Protein AF-A0A8J6LMK8-F1 (afdb_monomer)

Mean predicted aligned error: 4.99 Å

Radius of gyration: 19.58 Å; Cα contacts (8 Å, |Δi|>4): 149; chains: 1; bounding box: 44×38×56 Å

Solvent-accessible surface area (backbone atoms only — not comparable to full-atom values): 9338 Å² total; per-residue (Å²): 104,72,46,81,56,101,90,49,78,40,72,39,70,96,72,55,89,52,55,69,57,56,25,48,68,53,50,60,69,49,73,83,49,84,90,42,76,68,54,48,52,53,50,55,56,30,54,68,52,63,83,66,62,63,63,73,93,52,92,49,80,80,40,54,69,50,30,53,51,52,51,50,51,54,46,52,54,33,52,50,48,22,50,53,24,49,77,68,74,35,33,73,64,14,45,61,35,37,53,52,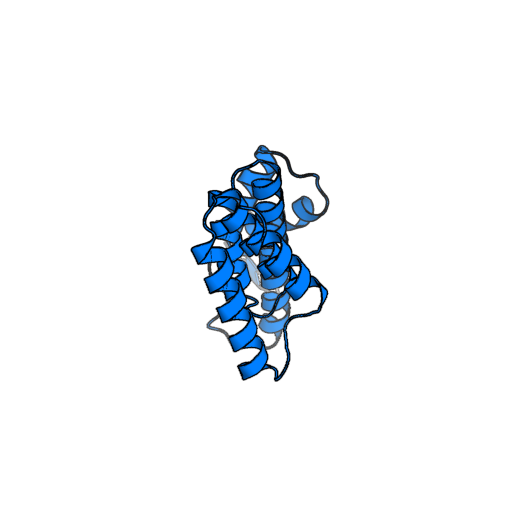45,38,69,76,42,67,78,42,63,69,53,47,51,53,43,38,50,33,28,49,79,69,68,36,57,68,56,33,54,52,51,53,52,50,42,42,50,47,40,31,73,78,67,72,43,70,73,50,74,66,56,53,52,52,53,53,53,65,72,65,72,123

Structure (mmCIF, N/CA/C/O backbone):
data_AF-A0A8J6LMK8-F1
#
_entry.id   AF-A0A8J6LMK8-F1
#
loop_
_atom_site.group_PDB
_atom_site.id
_atom_site.type_symbol
_atom_site.label_atom_id
_atom_site.label_alt_id
_atom_site.label_comp_id
_atom_site.label_asym_id
_atom_site.label_entity_id
_atom_site.label_seq_id
_atom_site.pdbx_PDB_ins_code
_atom_site.Cartn_x
_atom_site.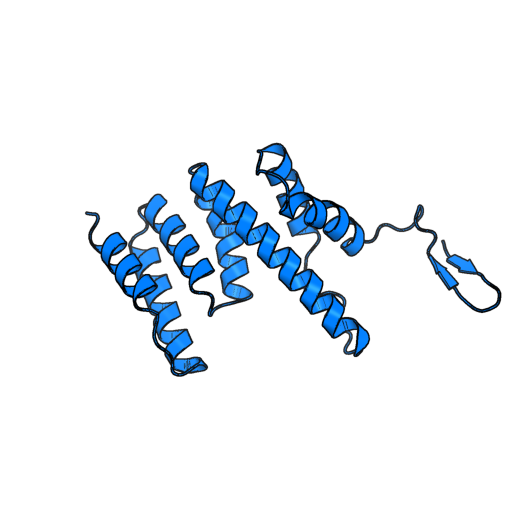Cartn_y
_atom_site.Cartn_z
_atom_site.occupancy
_atom_site.B_iso_or_equiv
_atom_site.auth_seq_id
_atom_site.auth_comp_id
_atom_site.auth_asym_id
_atom_site.auth_atom_id
_atom_site.pdbx_PDB_model_num
ATOM 1 N N . MET A 1 1 ? 14.717 -4.028 -34.054 1.00 70.50 1 MET A N 1
ATOM 2 C CA . MET A 1 1 ? 13.948 -4.339 -32.829 1.00 70.50 1 MET A CA 1
ATOM 3 C C . MET A 1 1 ? 14.534 -5.551 -32.115 1.00 70.50 1 MET A C 1
ATOM 5 O O . MET A 1 1 ? 14.753 -5.457 -30.920 1.00 70.50 1 MET A O 1
ATOM 9 N N . ILE A 1 2 ? 14.864 -6.634 -32.830 1.00 80.69 2 ILE A N 1
ATOM 10 C CA . ILE A 1 2 ? 15.556 -7.808 -32.274 1.00 80.69 2 ILE A CA 1
ATOM 11 C C . ILE A 1 2 ? 17.025 -7.815 -32.727 1.00 80.69 2 ILE A C 1
ATOM 13 O O . ILE A 1 2 ? 17.303 -7.583 -33.902 1.00 80.69 2 ILE A O 1
ATOM 17 N N . ILE A 1 3 ? 17.949 -8.082 -31.805 1.00 83.38 3 ILE A N 1
ATOM 18 C CA . ILE A 1 3 ? 19.366 -8.361 -32.055 1.00 83.38 3 ILE A CA 1
ATOM 19 C C . ILE A 1 3 ? 19.531 -9.883 -32.083 1.00 83.38 3 ILE A C 1
ATOM 21 O O . ILE A 1 3 ? 19.144 -10.578 -31.139 1.00 83.38 3 ILE A O 1
ATOM 25 N N . ARG A 1 4 ? 20.091 -10.409 -33.176 1.00 86.12 4 ARG A N 1
ATOM 26 C CA . ARG A 1 4 ? 20.340 -11.843 -33.350 1.00 86.12 4 ARG A CA 1
ATOM 27 C C . ARG A 1 4 ? 21.803 -12.150 -33.051 1.00 86.12 4 ARG A C 1
ATOM 29 O O . ARG A 1 4 ? 22.686 -11.768 -33.810 1.00 86.12 4 ARG A O 1
ATOM 36 N N . GLY A 1 5 ? 22.045 -12.863 -31.958 1.00 81.31 5 GLY A N 1
ATOM 37 C CA . GLY A 1 5 ? 23.324 -13.511 -31.686 1.00 81.31 5 GLY A CA 1
ATOM 38 C C . GLY A 1 5 ? 23.381 -14.913 -32.296 1.00 81.31 5 GLY A C 1
ATOM 39 O O . GLY A 1 5 ? 22.378 -15.450 -32.767 1.00 81.31 5 GLY A O 1
ATOM 40 N N . SER A 1 6 ? 24.549 -15.552 -32.232 1.00 80.25 6 SER A N 1
ATOM 41 C CA . SER A 1 6 ? 24.759 -16.910 -32.760 1.00 80.25 6 SER A CA 1
ATOM 42 C C . SER A 1 6 ? 23.892 -17.987 -32.085 1.00 80.25 6 SER A C 1
ATOM 44 O O . SER A 1 6 ? 23.604 -19.006 -32.705 1.00 80.25 6 SER A O 1
ATOM 46 N N . LYS A 1 7 ? 23.447 -17.769 -30.836 1.00 87.06 7 LYS A N 1
ATOM 47 C CA . LYS A 1 7 ? 22.589 -18.701 -30.068 1.00 87.06 7 LYS A CA 1
ATOM 48 C C . LYS A 1 7 ? 21.460 -18.033 -29.268 1.00 87.06 7 LYS A C 1
ATOM 50 O O . LYS A 1 7 ? 20.803 -18.703 -28.477 1.00 87.06 7 LYS A O 1
ATOM 55 N N . ARG A 1 8 ? 21.268 -16.714 -29.385 1.00 87.19 8 ARG A N 1
ATOM 56 C CA . ARG A 1 8 ? 20.316 -15.952 -28.554 1.00 87.19 8 ARG A CA 1
ATOM 57 C C . ARG A 1 8 ? 19.669 -14.827 -29.348 1.00 87.19 8 ARG A C 1
ATOM 59 O O . ARG A 1 8 ? 20.280 -14.287 -30.268 1.00 87.19 8 ARG A O 1
ATOM 66 N N . TYR A 1 9 ? 18.467 -14.455 -28.932 1.00 87.25 9 TYR A N 1
ATOM 67 C CA . TYR A 1 9 ? 17.772 -13.262 -29.393 1.00 87.25 9 TYR A CA 1
ATOM 68 C C . TYR A 1 9 ? 17.650 -12.288 -28.229 1.00 87.25 9 TYR A C 1
ATOM 70 O O . TYR A 1 9 ? 17.445 -12.702 -27.089 1.00 87.25 9 TYR A O 1
ATOM 78 N N . GLN A 1 10 ? 17.798 -11.004 -28.518 1.00 85.25 10 GLN A N 1
ATOM 79 C CA . GLN A 1 10 ? 17.621 -9.934 -27.544 1.00 85.25 10 GLN A CA 1
ATOM 80 C C . GLN A 1 10 ? 16.740 -8.853 -28.148 1.00 85.25 10 GLN A C 1
ATOM 82 O O . GLN A 1 10 ? 16.797 -8.601 -29.350 1.00 85.25 10 GLN A O 1
ATOM 87 N N . LEU A 1 11 ? 15.937 -8.198 -27.320 1.00 84.38 11 LEU A N 1
ATOM 88 C CA . LEU A 1 11 ? 15.286 -6.956 -27.712 1.00 84.38 11 LEU A CA 1
ATOM 89 C C . LEU A 1 11 ? 16.295 -5.815 -27.594 1.00 84.38 11 LEU A C 1
ATOM 91 O O . LEU A 1 11 ? 17.113 -5.798 -26.678 1.00 84.38 11 LEU A O 1
ATOM 95 N N . HIS A 1 12 ? 16.255 -4.878 -28.537 1.00 82.94 12 HIS A N 1
ATOM 96 C CA . HIS A 1 12 ? 17.098 -3.690 -28.485 1.00 82.94 12 HIS A CA 1
ATOM 97 C C . HIS A 1 12 ? 16.568 -2.757 -27.380 1.00 82.94 12 HIS A C 1
ATOM 99 O O . HIS A 1 12 ? 15.455 -2.252 -27.548 1.00 82.94 12 HIS A O 1
ATOM 105 N N . PRO A 1 13 ? 17.323 -2.498 -26.294 1.00 73.19 13 PRO A N 1
ATOM 106 C CA . PRO A 1 13 ? 16.802 -1.800 -25.111 1.00 73.19 13 PRO A CA 1
ATOM 107 C C . PRO A 1 13 ? 16.272 -0.399 -25.433 1.00 73.19 13 PRO A C 1
ATOM 109 O O . PRO A 1 13 ? 15.193 -0.026 -25.005 1.00 73.19 13 PRO A O 1
ATOM 112 N N . GLU A 1 14 ? 16.970 0.337 -26.299 1.00 80.19 14 GLU A N 1
ATOM 113 C CA . GLU A 1 14 ? 16.577 1.697 -26.710 1.00 80.19 14 GLU A CA 1
ATOM 114 C C . GLU A 1 14 ? 15.371 1.753 -27.665 1.00 80.19 14 GLU A C 1
ATOM 116 O O . GLU A 1 14 ? 14.937 2.831 -28.059 1.00 80.19 14 GLU A O 1
ATOM 121 N N . ARG A 1 15 ? 14.855 0.601 -28.112 1.00 82.75 15 ARG A N 1
ATOM 122 C CA . ARG A 1 15 ? 13.757 0.538 -29.093 1.00 82.75 15 ARG A CA 1
ATOM 123 C C . ARG A 1 15 ? 12.510 -0.152 -28.557 1.00 82.75 15 ARG A C 1
ATOM 125 O O . ARG A 1 15 ? 11.583 -0.378 -29.332 1.00 82.75 15 ARG A O 1
ATOM 132 N N . VAL A 1 16 ? 12.496 -0.524 -27.279 1.00 84.88 16 VAL A N 1
ATOM 133 C CA . VAL A 1 16 ? 11.352 -1.165 -26.632 1.00 84.88 16 VAL A CA 1
ATOM 134 C C . VAL A 1 16 ? 11.145 -0.523 -25.272 1.00 84.88 16 VAL A C 1
ATOM 136 O O . VAL A 1 16 ? 12.052 -0.493 -24.449 1.00 84.88 16 VAL A O 1
ATOM 139 N N . VAL A 1 17 ? 9.934 -0.030 -25.043 1.00 84.62 17 VAL A N 1
ATOM 140 C CA . VAL A 1 17 ? 9.507 0.446 -23.730 1.00 84.62 17 VAL A CA 1
ATOM 141 C C . VAL A 1 17 ? 8.831 -0.716 -23.018 1.00 84.62 17 VAL A C 1
ATOM 143 O O . VAL A 1 17 ? 7.947 -1.357 -23.585 1.00 84.62 17 VAL A O 1
ATOM 146 N N . ILE A 1 18 ? 9.282 -1.006 -21.800 1.00 89.44 18 ILE A N 1
ATOM 147 C CA . ILE A 1 18 ? 8.748 -2.076 -20.958 1.00 89.44 18 ILE A CA 1
ATOM 148 C C . ILE A 1 18 ? 8.291 -1.423 -19.658 1.00 89.44 18 ILE A C 1
ATOM 150 O O . ILE A 1 18 ? 9.107 -0.892 -18.905 1.00 89.44 18 ILE A O 1
ATOM 154 N N . ASP A 1 19 ? 6.986 -1.471 -19.415 1.00 90.88 19 ASP A N 1
ATOM 155 C CA . ASP A 1 19 ? 6.318 -0.910 -18.238 1.00 90.88 19 ASP A CA 1
ATOM 156 C C . ASP A 1 19 ? 6.930 -1.399 -16.923 1.00 90.88 19 ASP A C 1
ATOM 158 O O . ASP A 1 19 ? 7.185 -0.598 -16.029 1.00 90.88 19 ASP A O 1
ATOM 162 N N . ARG A 1 20 ? 7.262 -2.690 -16.836 1.00 91.75 20 ARG A N 1
ATOM 163 C CA . ARG A 1 20 ? 7.961 -3.284 -15.700 1.00 91.75 20 ARG A CA 1
ATOM 164 C C . ARG A 1 20 ? 9.277 -2.563 -15.401 1.00 91.75 20 ARG A C 1
ATOM 166 O O . ARG A 1 20 ? 9.534 -2.253 -14.245 1.00 91.75 20 ARG A O 1
ATOM 173 N N . TYR A 1 21 ? 10.106 -2.310 -16.414 1.00 91.31 21 TYR A N 1
ATOM 174 C CA . TYR A 1 21 ? 11.404 -1.661 -16.203 1.00 91.31 21 TYR A CA 1
ATOM 175 C C . TYR A 1 21 ? 11.221 -0.208 -15.779 1.00 91.31 21 TYR A C 1
ATOM 177 O O . TYR A 1 21 ? 11.845 0.225 -14.822 1.00 91.31 21 TYR A O 1
ATOM 185 N N . GLN A 1 22 ? 10.280 0.508 -16.397 1.00 92.94 22 GLN A N 1
ATOM 186 C CA . GLN A 1 22 ? 9.940 1.870 -15.978 1.00 92.94 22 GLN A CA 1
ATOM 187 C C . GLN A 1 22 ? 9.422 1.920 -14.534 1.00 92.94 22 GLN A C 1
ATOM 189 O O . GLN A 1 22 ? 9.789 2.812 -13.772 1.00 92.94 22 GLN A O 1
ATOM 194 N N . PHE A 1 23 ? 8.585 0.957 -14.148 1.00 95.69 23 PHE A N 1
ATOM 195 C CA . PHE A 1 23 ? 8.096 0.815 -12.784 1.00 95.69 23 PHE A CA 1
ATOM 196 C C . PHE A 1 23 ? 9.246 0.583 -11.802 1.00 95.69 23 PHE A C 1
ATOM 198 O O . PHE A 1 23 ? 9.369 1.315 -10.822 1.00 95.69 23 PHE A O 1
ATOM 205 N N . GLU A 1 24 ? 10.103 -0.404 -12.079 1.00 94.25 24 GLU A N 1
ATOM 206 C CA . GLU A 1 24 ? 11.249 -0.753 -11.238 1.00 94.25 24 GLU A CA 1
ATOM 207 C C . GLU A 1 24 ? 12.239 0.423 -11.118 1.00 94.25 24 GLU A C 1
ATOM 209 O O . GLU A 1 24 ? 12.681 0.707 -10.003 1.00 94.25 24 GLU A O 1
ATOM 214 N N . ASP A 1 25 ? 12.528 1.137 -12.211 1.00 93.69 25 ASP A N 1
ATOM 215 C CA . ASP A 1 25 ? 13.463 2.272 -12.256 1.00 93.69 25 ASP A CA 1
ATOM 216 C C . ASP A 1 25 ? 12.997 3.464 -11.409 1.00 93.69 25 ASP A C 1
ATOM 218 O O . ASP A 1 25 ? 13.819 4.177 -10.830 1.00 93.69 25 ASP A O 1
ATOM 222 N N . ILE A 1 26 ? 11.683 3.684 -11.308 1.00 94.06 26 ILE A N 1
ATOM 223 C CA . ILE A 1 26 ? 11.117 4.738 -10.457 1.00 94.06 26 ILE A CA 1
ATOM 224 C C . ILE A 1 26 ? 10.998 4.250 -9.007 1.00 94.06 26 ILE A C 1
ATOM 226 O O . ILE A 1 26 ? 11.365 4.970 -8.076 1.00 94.06 26 ILE A O 1
ATOM 230 N N . ALA A 1 27 ? 10.485 3.035 -8.802 1.00 94.25 27 ALA A N 1
ATOM 231 C CA . ALA A 1 27 ? 10.100 2.534 -7.487 1.00 94.25 27 ALA A CA 1
ATOM 232 C C . ALA A 1 27 ? 11.299 2.161 -6.600 1.00 94.25 27 ALA A C 1
ATOM 234 O O . ALA A 1 27 ? 11.315 2.546 -5.432 1.00 94.25 27 ALA A O 1
ATOM 235 N N . HIS A 1 28 ? 12.320 1.472 -7.127 1.00 93.44 28 HIS A N 1
ATOM 236 C CA . HIS A 1 28 ? 13.483 1.049 -6.331 1.00 93.44 28 HIS A CA 1
ATOM 237 C C . HIS A 1 28 ? 14.207 2.214 -5.639 1.00 93.44 28 HIS A C 1
ATOM 239 O O . HIS A 1 28 ? 14.313 2.198 -4.411 1.00 93.44 28 HIS A O 1
ATOM 245 N N . PRO A 1 29 ? 14.676 3.257 -6.356 1.00 93.25 29 PRO A N 1
ATOM 246 C CA . PRO A 1 29 ? 15.404 4.346 -5.710 1.00 93.25 29 PRO A CA 1
ATOM 247 C C . PRO A 1 29 ? 14.506 5.190 -4.801 1.00 93.25 29 PRO A C 1
ATOM 249 O O . PRO A 1 29 ? 15.011 5.949 -3.977 1.00 93.25 29 PRO A O 1
ATOM 252 N N . ALA A 1 30 ? 13.183 5.113 -4.957 1.00 92.06 30 ALA A N 1
ATOM 253 C CA . ALA A 1 30 ? 12.247 5.849 -4.123 1.00 92.06 30 ALA A CA 1
ATOM 254 C C . ALA A 1 30 ? 12.117 5.260 -2.713 1.00 92.06 30 ALA A C 1
ATOM 256 O O . ALA A 1 30 ? 11.765 6.003 -1.795 1.00 92.06 30 ALA A O 1
ATOM 257 N N . LEU A 1 31 ? 12.411 3.971 -2.503 1.00 89.38 31 LEU A N 1
ATOM 258 C CA . LEU A 1 31 ? 12.278 3.326 -1.190 1.00 89.38 31 LEU A CA 1
ATOM 259 C C . LEU A 1 31 ? 13.207 3.940 -0.135 1.00 89.38 31 LEU A C 1
ATOM 261 O O . LEU A 1 31 ? 12.786 4.133 1.004 1.00 89.38 31 LEU A O 1
ATOM 265 N N . GLU A 1 32 ? 14.405 4.362 -0.532 1.00 91.94 32 GLU A N 1
ATOM 266 C CA . GLU A 1 32 ? 15.422 4.927 0.369 1.00 91.94 32 GLU A CA 1
ATOM 267 C C . GLU A 1 32 ? 15.348 6.456 0.505 1.00 91.94 32 GLU A C 1
ATOM 269 O O . GLU A 1 32 ? 15.960 7.038 1.396 1.00 91.94 32 GLU A O 1
ATOM 274 N N . LYS A 1 33 ? 14.589 7.132 -0.365 1.00 93.44 33 LYS A N 1
ATOM 275 C CA . LYS A 1 33 ? 14.479 8.599 -0.373 1.00 93.44 33 LYS A CA 1
ATOM 276 C C . LYS A 1 33 ? 13.423 9.106 0.601 1.00 93.44 33 LYS A C 1
ATOM 278 O O . LYS A 1 33 ? 12.387 8.473 0.800 1.00 93.44 33 LYS A O 1
ATOM 283 N N . GLU A 1 34 ? 13.636 10.294 1.150 1.00 93.81 34 GLU A N 1
ATOM 284 C CA . GLU A 1 34 ? 12.582 11.008 1.868 1.00 93.81 34 GLU A CA 1
ATOM 285 C C . GLU A 1 34 ? 11.454 11.420 0.917 1.00 93.81 34 GLU A C 1
ATOM 287 O O . GLU A 1 34 ? 11.677 11.749 -0.254 1.00 93.81 34 GLU A O 1
ATOM 292 N N . MET A 1 35 ? 10.221 11.396 1.422 1.00 95.94 35 MET A N 1
ATOM 293 C CA . MET A 1 35 ? 9.060 11.756 0.619 1.00 95.94 35 MET A CA 1
ATOM 294 C C . MET A 1 35 ? 8.980 13.266 0.407 1.00 95.94 35 MET A C 1
ATOM 296 O O . MET A 1 35 ? 8.890 14.045 1.351 1.00 95.94 35 MET A O 1
ATOM 300 N N . THR A 1 36 ? 8.943 13.662 -0.862 1.00 96.81 36 THR A N 1
ATOM 301 C CA . THR A 1 36 ? 8.702 15.037 -1.314 1.00 96.81 36 THR A CA 1
ATOM 302 C C . THR A 1 36 ? 7.477 15.063 -2.233 1.00 96.81 36 THR A C 1
ATOM 304 O O . THR A 1 36 ? 7.125 14.017 -2.786 1.00 96.81 36 THR A O 1
ATOM 307 N N . PRO A 1 37 ? 6.838 16.226 -2.464 1.00 96.94 37 PRO A N 1
ATOM 308 C CA . PRO A 1 37 ? 5.727 16.325 -3.414 1.00 96.94 37 PRO A CA 1
ATOM 309 C C . PRO A 1 37 ? 6.080 15.804 -4.816 1.00 96.94 37 PRO A C 1
ATOM 311 O O . PRO A 1 37 ? 5.293 15.078 -5.416 1.00 96.94 37 PRO A O 1
ATOM 314 N N . ALA A 1 38 ? 7.290 16.105 -5.302 1.00 97.00 38 ALA A N 1
ATOM 315 C CA . ALA A 1 38 ? 7.769 15.635 -6.601 1.00 97.00 38 ALA A CA 1
ATOM 316 C C . ALA A 1 38 ? 7.966 14.110 -6.630 1.00 97.00 38 ALA A C 1
ATOM 318 O O . ALA A 1 38 ? 7.587 13.455 -7.598 1.00 97.00 38 ALA A O 1
ATOM 319 N N . LEU A 1 39 ? 8.516 13.525 -5.559 1.00 96.88 39 LEU A N 1
ATOM 320 C CA . LEU A 1 39 ? 8.653 12.070 -5.462 1.00 96.88 39 LEU A CA 1
ATOM 321 C C . LEU A 1 39 ? 7.286 11.379 -5.364 1.00 96.88 39 LEU A C 1
ATOM 323 O O . LEU A 1 39 ? 7.101 10.320 -5.953 1.00 96.88 39 LEU A O 1
ATOM 327 N N . ALA A 1 40 ? 6.322 11.981 -4.663 1.00 97.38 40 ALA A N 1
ATOM 328 C CA . ALA A 1 40 ? 4.960 11.462 -4.596 1.00 97.38 40 ALA A CA 1
ATOM 329 C C . ALA A 1 40 ? 4.308 11.415 -5.985 1.00 97.38 40 ALA A C 1
ATOM 331 O O . ALA A 1 40 ? 3.735 10.395 -6.347 1.00 97.38 40 ALA A O 1
ATOM 332 N N . GLU A 1 41 ? 4.449 12.467 -6.793 1.00 97.00 41 GLU A N 1
ATOM 333 C CA . GLU A 1 41 ? 3.941 12.486 -8.172 1.00 97.00 41 GLU A CA 1
ATOM 334 C C . GLU A 1 41 ? 4.614 11.426 -9.063 1.00 97.00 41 GLU A C 1
ATOM 336 O O . GLU A 1 41 ? 3.938 10.726 -9.817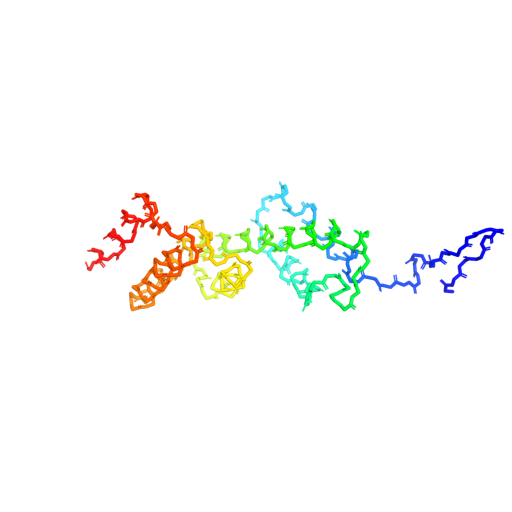 1.00 97.00 41 GLU A O 1
ATOM 341 N N . GLN A 1 42 ? 5.931 11.241 -8.932 1.00 96.50 42 GLN A N 1
ATOM 342 C CA . GLN A 1 42 ? 6.652 10.179 -9.646 1.00 96.50 42 GLN A CA 1
ATOM 343 C C . GLN A 1 42 ? 6.168 8.782 -9.244 1.00 96.50 42 GLN A C 1
ATOM 345 O O . GLN A 1 42 ? 5.964 7.923 -10.103 1.00 96.50 42 GLN A O 1
ATOM 350 N N . LEU A 1 43 ? 5.960 8.550 -7.948 1.00 97.19 43 LEU A N 1
ATOM 351 C CA . LEU A 1 43 ? 5.460 7.275 -7.440 1.00 97.19 43 LEU A CA 1
ATOM 352 C C . LEU A 1 43 ? 4.008 7.010 -7.851 1.00 97.19 43 LEU A C 1
ATOM 354 O O . LEU A 1 43 ? 3.677 5.868 -8.159 1.00 97.19 43 LEU A O 1
ATOM 358 N N . GLU A 1 44 ? 3.158 8.035 -7.914 1.00 97.25 44 GLU A N 1
ATOM 359 C CA . GLU A 1 44 ? 1.801 7.923 -8.464 1.00 97.25 44 GLU A CA 1
ATOM 360 C C . GLU A 1 44 ? 1.838 7.474 -9.931 1.00 97.25 44 GLU A C 1
ATOM 362 O O . GLU A 1 44 ? 1.127 6.547 -10.322 1.00 97.25 44 GLU A O 1
ATOM 367 N N . ALA A 1 45 ? 2.731 8.057 -10.739 1.00 95.81 45 ALA A N 1
ATOM 368 C CA . ALA A 1 45 ? 2.928 7.627 -12.121 1.00 95.81 45 ALA A CA 1
ATOM 369 C C . ALA A 1 45 ? 3.430 6.174 -12.211 1.00 95.81 45 ALA A C 1
ATOM 371 O O . ALA A 1 45 ? 2.929 5.406 -13.034 1.00 95.81 45 ALA A O 1
ATOM 372 N N . ALA A 1 46 ? 4.363 5.768 -11.342 1.00 95.88 46 ALA A N 1
ATOM 373 C CA . ALA A 1 46 ? 4.846 4.388 -11.285 1.00 95.88 46 ALA A CA 1
ATOM 374 C C . ALA A 1 46 ? 3.721 3.406 -10.929 1.00 95.88 46 ALA A C 1
ATOM 376 O O . ALA A 1 46 ? 3.545 2.386 -11.590 1.00 95.88 46 ALA A O 1
ATOM 377 N N . VAL A 1 47 ? 2.896 3.739 -9.938 1.00 95.12 47 VAL A N 1
ATOM 378 C CA . VAL A 1 47 ? 1.746 2.929 -9.519 1.00 95.12 47 VAL A CA 1
ATOM 379 C C . VAL A 1 47 ? 0.774 2.639 -10.677 1.00 95.12 47 VAL A C 1
ATOM 381 O O . VAL A 1 47 ? 0.189 1.558 -10.712 1.00 95.12 47 VAL A O 1
ATOM 384 N N . LEU A 1 48 ? 0.623 3.553 -11.644 1.00 94.38 48 LEU A N 1
ATOM 385 C CA . LEU A 1 48 ? -0.228 3.362 -12.831 1.00 94.38 48 LEU A CA 1
ATOM 386 C C . LEU A 1 48 ? 0.368 2.418 -13.893 1.00 94.38 48 LEU A C 1
ATOM 388 O O . LEU A 1 48 ? -0.361 1.935 -14.768 1.00 94.38 48 LEU A O 1
ATOM 392 N N . LEU A 1 49 ? 1.677 2.158 -13.836 1.00 94.19 49 LEU A N 1
ATOM 393 C CA . LEU A 1 49 ? 2.343 1.167 -14.686 1.00 94.19 49 LEU A CA 1
ATOM 394 C C . LEU A 1 49 ? 2.058 -0.261 -14.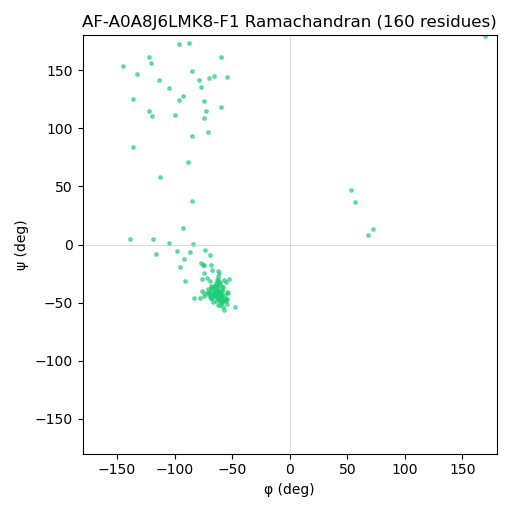198 1.00 94.19 49 LEU A C 1
ATOM 396 O O . LEU A 1 49 ? 1.977 -1.177 -15.011 1.00 94.19 49 LEU A O 1
ATOM 400 N N . TYR A 1 50 ? 1.834 -0.451 -12.894 1.00 92.19 50 TYR A N 1
ATOM 401 C CA . TYR A 1 50 ? 1.463 -1.744 -12.314 1.00 92.19 50 TYR A CA 1
ATOM 402 C C . TYR A 1 50 ? -0.055 -1.974 -12.409 1.00 92.19 50 TYR A C 1
ATOM 404 O O . TYR A 1 50 ? -0.821 -1.551 -11.539 1.00 92.19 50 TYR A O 1
ATOM 412 N N . ARG A 1 51 ? -0.505 -2.638 -13.481 1.00 88.12 51 ARG A N 1
ATOM 413 C CA . ARG A 1 51 ? -1.942 -2.822 -13.797 1.00 88.12 51 ARG A CA 1
ATOM 414 C C . ARG A 1 51 ? -2.541 -4.164 -13.374 1.00 88.12 51 ARG A C 1
ATOM 416 O O . ARG A 1 51 ? -3.745 -4.347 -13.504 1.00 88.12 51 ARG A O 1
ATOM 423 N N . GLY A 1 52 ? -1.713 -5.071 -12.884 1.00 86.12 52 GLY A N 1
ATOM 424 C CA . GLY A 1 52 ? -2.050 -6.460 -12.603 1.00 86.12 52 GLY A CA 1
ATOM 425 C C . GLY A 1 52 ? -0.768 -7.225 -12.310 1.00 86.12 52 GLY A C 1
ATOM 426 O O . GLY A 1 52 ? 0.321 -6.637 -12.329 1.00 86.12 52 GLY A O 1
ATOM 427 N N . ASP A 1 53 ? -0.881 -8.515 -12.021 1.00 87.81 53 ASP A N 1
ATOM 428 C CA . ASP A 1 53 ? 0.316 -9.306 -11.768 1.00 87.81 53 ASP A CA 1
ATOM 429 C C . ASP A 1 53 ? 1.107 -9.508 -13.068 1.00 87.81 53 ASP A C 1
ATOM 431 O O . ASP A 1 53 ? 0.568 -9.640 -14.168 1.00 87.81 53 ASP A O 1
ATOM 435 N N . TYR A 1 54 ? 2.435 -9.486 -12.951 1.00 90.69 54 TYR A N 1
ATOM 436 C CA . TYR A 1 54 ? 3.317 -9.615 -14.106 1.00 90.69 54 TYR A CA 1
ATOM 437 C C . TYR A 1 54 ? 3.081 -10.944 -14.823 1.00 90.69 54 TYR A C 1
ATOM 439 O O . TYR A 1 54 ? 3.330 -11.999 -14.244 1.00 90.69 54 TYR A O 1
ATOM 447 N N . LEU A 1 55 ? 2.654 -10.878 -16.088 1.00 90.44 55 LEU A N 1
ATOM 448 C CA . LEU A 1 55 ? 2.299 -12.054 -16.885 1.00 90.44 55 LEU A CA 1
ATOM 449 C C . LEU A 1 55 ? 1.271 -12.948 -16.165 1.00 90.44 55 LEU A C 1
ATOM 451 O O . LEU A 1 55 ? 1.470 -14.155 -16.077 1.00 90.44 55 LEU A O 1
ATOM 455 N N . GLU A 1 56 ? 0.206 -12.346 -15.625 1.00 87.56 56 GLU A N 1
ATOM 456 C CA . GLU A 1 56 ? -0.837 -13.038 -14.845 1.00 87.56 56 GLU A CA 1
ATOM 457 C C . GLU A 1 56 ? -1.455 -14.259 -15.544 1.00 87.56 56 GLU A C 1
ATOM 459 O O . GLU A 1 56 ? -1.801 -15.223 -14.872 1.00 87.56 56 GLU A O 1
ATOM 464 N N . ASP A 1 57 ? -1.501 -14.264 -16.879 1.00 89.00 57 ASP A N 1
ATOM 465 C CA . ASP A 1 57 ? -2.031 -15.376 -17.680 1.00 89.00 57 ASP A CA 1
ATOM 466 C C . ASP A 1 57 ? -1.013 -16.510 -17.944 1.00 89.00 57 ASP A C 1
ATOM 468 O O . ASP A 1 57 ? -1.319 -17.460 -18.670 1.00 89.00 57 ASP A O 1
ATOM 472 N N . LEU A 1 58 ? 0.225 -16.407 -17.439 1.00 89.00 58 LEU A N 1
ATOM 473 C CA . LEU A 1 58 ? 1.312 -17.345 -17.740 1.00 89.00 58 LEU A CA 1
ATOM 474 C C . LEU A 1 58 ? 1.853 -18.049 -16.488 1.00 89.00 58 LEU A C 1
ATOM 476 O O . LEU A 1 58 ? 2.628 -17.488 -15.714 1.00 89.00 58 LEU A O 1
ATOM 480 N N . ASP A 1 59 ? 1.588 -19.350 -16.387 1.00 86.62 59 ASP A N 1
ATOM 481 C CA . ASP A 1 59 ? 1.967 -20.194 -15.241 1.00 86.62 59 ASP A CA 1
ATOM 482 C C . ASP A 1 59 ? 3.404 -20.750 -15.303 1.00 86.62 59 ASP A C 1
ATOM 484 O O . ASP A 1 59 ? 3.692 -21.890 -14.921 1.00 86.62 59 ASP A O 1
ATOM 488 N N . TYR A 1 60 ? 4.358 -19.966 -15.805 1.00 93.12 60 TYR A N 1
ATOM 489 C CA . TYR A 1 60 ? 5.747 -20.416 -15.827 1.00 93.12 60 TYR A CA 1
ATOM 490 C C . TYR A 1 60 ? 6.392 -20.312 -14.442 1.00 93.12 60 TYR A C 1
ATOM 492 O O . TYR A 1 60 ? 6.346 -19.273 -13.789 1.00 93.12 60 TYR A O 1
ATOM 500 N N . GLN A 1 61 ? 7.124 -21.349 -14.024 1.00 91.62 61 GLN A N 1
ATOM 501 C CA . GLN A 1 61 ? 7.762 -21.376 -12.698 1.00 91.62 61 GLN A CA 1
ATOM 502 C C . GLN A 1 61 ? 8.715 -20.201 -12.431 1.00 91.62 61 GLN A C 1
ATOM 504 O O . GLN A 1 61 ? 8.859 -19.766 -11.291 1.00 91.62 61 GLN A O 1
ATOM 509 N N . TRP A 1 62 ? 9.355 -19.668 -13.474 1.00 92.62 62 TRP A N 1
ATOM 510 C CA . TRP A 1 62 ? 10.253 -18.520 -13.352 1.00 92.62 62 TRP A CA 1
ATOM 511 C C . TRP A 1 62 ? 9.512 -17.188 -13.140 1.00 92.62 62 TRP A C 1
ATOM 513 O O . TRP A 1 62 ? 10.132 -16.227 -12.687 1.00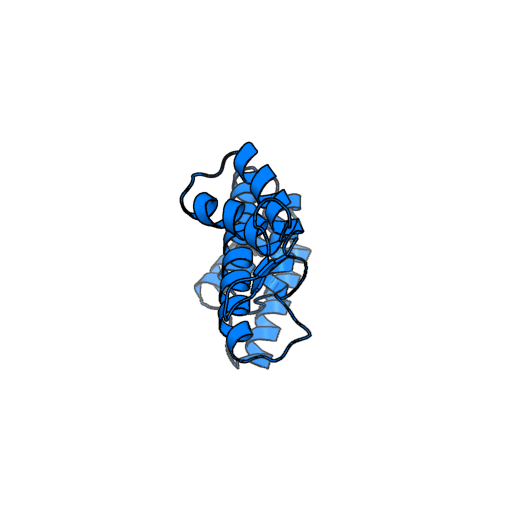 92.62 62 TRP A O 1
ATOM 523 N N . VAL A 1 63 ? 8.210 -17.122 -13.445 1.00 93.38 63 VAL A N 1
ATOM 524 C CA . VAL A 1 63 ? 7.376 -15.918 -13.301 1.00 93.38 63 VAL A CA 1
ATOM 525 C C . VAL A 1 63 ? 7.007 -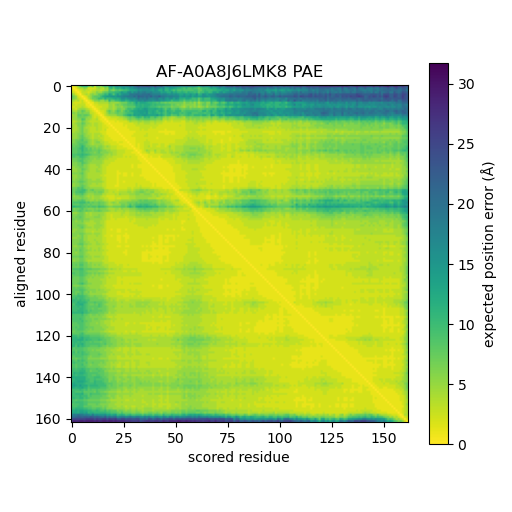15.683 -11.838 1.00 93.38 63 VAL A C 1
ATOM 527 O O . VAL A 1 63 ? 7.091 -14.547 -11.377 1.00 93.38 63 VAL A O 1
ATOM 530 N N . MET A 1 64 ? 6.700 -16.740 -11.081 1.00 91.06 64 MET A N 1
ATOM 531 C CA . MET A 1 64 ? 6.303 -16.651 -9.667 1.00 91.06 64 MET A CA 1
ATOM 532 C C . MET A 1 64 ? 7.217 -15.755 -8.800 1.00 91.06 64 MET A C 1
ATOM 534 O O . MET A 1 64 ? 6.713 -14.818 -8.179 1.00 91.06 64 MET A O 1
ATOM 538 N N . PRO A 1 65 ? 8.555 -15.949 -8.759 1.00 93.44 65 PRO A N 1
ATOM 539 C CA . PRO A 1 65 ? 9.423 -15.092 -7.947 1.00 93.44 65 PRO A CA 1
ATOM 540 C C . PRO A 1 65 ? 9.505 -13.646 -8.458 1.00 93.44 65 PRO A C 1
ATOM 542 O O . PRO A 1 65 ? 9.869 -12.751 -7.700 1.00 93.44 65 PRO A O 1
ATOM 545 N N . VAL A 1 66 ? 9.209 -13.401 -9.736 1.00 94.06 66 VAL A N 1
ATOM 546 C CA . VAL A 1 66 ? 9.169 -12.050 -10.310 1.00 94.06 66 VAL A CA 1
ATOM 547 C C . VAL A 1 66 ? 7.877 -11.343 -9.913 1.00 94.06 66 VAL A C 1
ATOM 549 O O . VAL A 1 66 ? 7.937 -10.200 -9.466 1.00 94.06 66 VAL A O 1
ATOM 552 N N . GLN A 1 67 ? 6.734 -12.022 -10.031 1.00 93.81 67 GLN A N 1
ATOM 553 C CA . GLN A 1 67 ? 5.441 -11.509 -9.576 1.00 93.81 67 GLN A CA 1
ATOM 554 C C . GLN A 1 67 ? 5.499 -11.117 -8.101 1.00 93.81 67 GLN A C 1
ATOM 556 O O . GLN A 1 67 ? 5.119 -10.005 -7.759 1.00 93.81 67 GLN A O 1
ATOM 561 N N . GLU A 1 68 ? 6.051 -11.978 -7.242 1.00 92.62 68 GLU A N 1
ATOM 562 C CA . GLU A 1 68 ? 6.132 -11.694 -5.806 1.00 92.62 68 GLU A CA 1
ATOM 563 C C . GLU A 1 68 ? 6.982 -10.454 -5.492 1.00 92.62 68 GLU A C 1
ATOM 565 O O . GLU A 1 68 ? 6.584 -9.608 -4.688 1.00 92.62 68 GLU A O 1
ATOM 570 N N . LYS A 1 69 ? 8.127 -10.300 -6.172 1.00 94.44 69 LYS A N 1
ATOM 571 C CA . LYS A 1 69 ? 8.983 -9.111 -6.038 1.00 94.44 69 LYS A CA 1
ATOM 572 C C . LYS A 1 69 ? 8.263 -7.838 -6.468 1.00 94.44 69 LYS A C 1
ATOM 574 O O . LYS A 1 69 ? 8.292 -6.849 -5.742 1.00 94.44 69 LYS A O 1
ATOM 579 N N . LEU A 1 70 ? 7.611 -7.859 -7.630 1.00 95.12 70 LEU A N 1
ATOM 580 C CA . LEU A 1 70 ? 6.910 -6.685 -8.149 1.00 95.12 70 LEU A CA 1
ATOM 581 C C . LEU A 1 70 ? 5.684 -6.338 -7.296 1.00 95.12 70 LEU A C 1
ATOM 583 O O . LEU A 1 70 ? 5.438 -5.160 -7.037 1.00 95.12 70 LEU A O 1
ATOM 587 N N . ARG A 1 71 ? 4.961 -7.347 -6.800 1.00 94.06 71 ARG A N 1
ATOM 588 C CA . ARG A 1 71 ? 3.828 -7.172 -5.888 1.00 94.06 71 ARG A CA 1
ATOM 589 C C . ARG A 1 71 ? 4.272 -6.536 -4.576 1.00 94.06 71 ARG A C 1
ATOM 591 O O . ARG A 1 71 ? 3.662 -5.556 -4.153 1.00 94.06 71 ARG A O 1
ATOM 598 N N . SER A 1 72 ? 5.353 -7.038 -3.979 1.00 93.75 72 SER A N 1
ATOM 599 C CA . SER A 1 72 ? 5.937 -6.476 -2.756 1.00 93.75 72 SER A CA 1
ATOM 600 C C . SER A 1 72 ? 6.374 -5.026 -2.964 1.00 93.75 72 SER A C 1
ATOM 602 O O . SER A 1 72 ? 5.945 -4.148 -2.220 1.00 93.75 72 SER A O 1
ATOM 604 N N . LEU A 1 73 ? 7.100 -4.738 -4.050 1.00 95.81 73 LEU A N 1
ATOM 605 C CA . LEU A 1 73 ? 7.521 -3.379 -4.393 1.00 95.81 73 LEU A CA 1
ATOM 606 C C . LEU A 1 73 ? 6.324 -2.429 -4.580 1.00 95.81 73 LEU A C 1
ATOM 608 O O . LEU A 1 73 ? 6.316 -1.322 -4.045 1.00 95.81 73 LEU A O 1
ATOM 612 N N . ASN A 1 74 ? 5.278 -2.871 -5.284 1.00 95.81 74 ASN A N 1
ATOM 613 C CA . ASN A 1 74 ? 4.038 -2.109 -5.458 1.00 95.81 74 ASN A CA 1
ATOM 614 C C . ASN A 1 74 ? 3.310 -1.863 -4.125 1.00 95.81 74 ASN A C 1
ATOM 616 O O . ASN A 1 74 ? 2.749 -0.787 -3.913 1.00 95.81 74 ASN A O 1
ATOM 620 N N . MET A 1 75 ? 3.322 -2.827 -3.203 1.00 94.56 75 MET A N 1
ATOM 621 C CA . MET A 1 75 ? 2.763 -2.632 -1.865 1.00 94.56 75 MET A CA 1
ATOM 622 C C . MET A 1 75 ? 3.581 -1.621 -1.052 1.00 94.56 75 MET A C 1
ATOM 624 O O . MET A 1 75 ? 3.000 -0.720 -0.447 1.00 94.56 75 MET A O 1
ATOM 628 N N . GLU A 1 76 ? 4.908 -1.711 -1.076 1.00 94.94 76 GLU A N 1
ATOM 629 C CA . GLU A 1 76 ? 5.794 -0.803 -0.340 1.00 94.94 76 GLU A CA 1
ATOM 630 C C . GLU A 1 76 ? 5.639 0.654 -0.797 1.00 94.94 76 GLU A C 1
ATOM 632 O O . GLU A 1 76 ? 5.423 1.544 0.030 1.00 94.94 76 GLU A O 1
ATOM 637 N N . ILE A 1 77 ? 5.642 0.921 -2.110 1.00 96.38 77 ILE A N 1
ATOM 638 C CA . ILE A 1 77 ? 5.453 2.294 -2.611 1.00 96.38 77 ILE A CA 1
ATOM 639 C C . ILE A 1 77 ? 4.062 2.845 -2.276 1.00 96.38 77 ILE A C 1
ATOM 641 O O . ILE A 1 77 ? 3.927 4.023 -1.947 1.00 96.38 77 ILE A O 1
ATOM 645 N N . ARG A 1 78 ? 3.017 2.003 -2.299 1.00 96.75 78 ARG A N 1
ATOM 646 C CA . ARG A 1 78 ? 1.652 2.411 -1.933 1.00 96.75 78 ARG A CA 1
ATOM 647 C C . ARG A 1 78 ? 1.546 2.719 -0.447 1.00 96.75 78 ARG A C 1
ATOM 649 O O . ARG A 1 78 ? 0.855 3.667 -0.084 1.00 96.75 78 ARG A O 1
ATOM 656 N N . GLN A 1 79 ? 2.226 1.955 0.408 1.00 94.88 79 GLN A N 1
ATOM 657 C CA . GLN A 1 79 ? 2.304 2.249 1.841 1.00 94.88 79 GLN A CA 1
ATOM 658 C C . GLN A 1 79 ? 3.017 3.580 2.078 1.00 94.88 79 GLN A C 1
ATOM 660 O O . GLN A 1 79 ? 2.538 4.398 2.863 1.00 94.88 79 GLN A O 1
ATOM 665 N N . LYS A 1 80 ? 4.105 3.835 1.345 1.00 95.38 80 LYS A N 1
ATOM 666 C CA . LYS A 1 80 ? 4.860 5.087 1.428 1.00 95.38 80 LYS A CA 1
ATOM 667 C C . LYS A 1 80 ? 4.037 6.300 0.978 1.00 95.38 80 LYS A C 1
ATOM 669 O O . LYS A 1 80 ? 4.007 7.306 1.685 1.00 95.38 80 LYS A O 1
ATOM 674 N N . LEU A 1 81 ? 3.308 6.186 -0.135 1.00 97.56 81 LEU A N 1
ATOM 675 C CA . LEU A 1 81 ? 2.353 7.205 -0.592 1.00 97.56 81 LEU A CA 1
ATOM 676 C C . LEU A 1 81 ? 1.230 7.430 0.426 1.00 97.56 81 LEU A C 1
ATOM 678 O O . LEU A 1 81 ? 0.911 8.572 0.750 1.00 97.56 81 LEU A O 1
ATOM 682 N N . ALA A 1 82 ? 0.652 6.356 0.970 1.00 97.06 82 ALA A N 1
ATOM 683 C CA . ALA A 1 82 ? -0.405 6.456 1.970 1.00 97.06 82 ALA A CA 1
ATOM 684 C C . ALA A 1 82 ? 0.058 7.192 3.233 1.00 97.06 82 ALA A C 1
ATOM 686 O O . ALA A 1 82 ? -0.633 8.105 3.684 1.00 97.06 82 ALA A O 1
ATOM 687 N N . ALA A 1 83 ? 1.225 6.832 3.775 1.00 94.81 83 ALA A N 1
ATOM 688 C CA . ALA A 1 83 ? 1.814 7.506 4.930 1.00 94.81 83 ALA A CA 1
ATOM 689 C C . ALA A 1 83 ? 2.075 8.990 4.633 1.00 94.81 83 ALA A C 1
ATOM 691 O O . ALA A 1 83 ? 1.584 9.853 5.356 1.00 94.81 83 ALA A O 1
ATOM 692 N N . TYR A 1 84 ? 2.724 9.289 3.501 1.00 96.62 84 TYR A N 1
ATOM 693 C CA . TYR A 1 84 ? 2.978 10.662 3.064 1.00 96.62 84 TYR A CA 1
ATOM 694 C C . TYR A 1 84 ? 1.694 11.499 2.985 1.00 96.62 84 TYR A C 1
ATOM 696 O O . TYR A 1 84 ? 1.644 12.620 3.492 1.00 96.62 84 TYR A O 1
ATOM 704 N N . TYR A 1 85 ? 0.630 10.967 2.381 1.00 98.00 85 TYR A N 1
ATOM 705 C CA . TYR A 1 85 ? -0.629 11.697 2.264 1.00 98.00 85 TYR A CA 1
ATOM 706 C C . TYR A 1 85 ? -1.351 11.878 3.600 1.00 98.00 85 TYR A C 1
ATOM 708 O O . TYR A 1 85 ? -2.008 12.903 3.781 1.00 98.00 85 TYR A O 1
ATOM 716 N N . LEU A 1 86 ? -1.226 10.943 4.542 1.00 96.06 86 LEU A N 1
ATOM 717 C CA . LEU A 1 86 ? -1.759 11.122 5.895 1.00 96.06 86 LEU A CA 1
ATOM 718 C C . LEU A 1 86 ? -1.011 12.217 6.658 1.00 96.06 86 LEU A C 1
ATOM 720 O O . LEU A 1 86 ? -1.652 13.114 7.211 1.00 96.06 86 LEU A O 1
ATOM 724 N N . ASP A 1 87 ? 0.321 12.205 6.608 1.00 95.50 87 ASP A N 1
ATOM 725 C CA . ASP A 1 87 ? 1.162 13.213 7.263 1.00 95.50 87 ASP A CA 1
ATOM 726 C C . ASP A 1 87 ? 0.889 14.625 6.719 1.00 95.50 87 ASP A C 1
ATOM 728 O O . ASP A 1 87 ? 0.908 15.606 7.461 1.00 95.50 87 ASP A O 1
ATOM 732 N N . ASN A 1 88 ? 0.533 14.725 5.435 1.00 96.06 88 ASN A N 1
ATOM 733 C CA . ASN A 1 88 ? 0.204 15.983 4.760 1.00 96.06 88 ASN A CA 1
ATOM 734 C C . ASN A 1 88 ? -1.296 16.334 4.778 1.00 96.06 88 ASN A C 1
ATOM 736 O O . ASN A 1 88 ? -1.729 17.204 4.023 1.00 96.06 88 ASN A O 1
ATOM 740 N N . LYS A 1 89 ? -2.111 15.675 5.615 1.00 96.25 89 LYS A N 1
ATOM 741 C CA . LYS A 1 89 ? -3.557 15.954 5.751 1.00 96.25 89 LYS A CA 1
ATOM 742 C C . LYS A 1 89 ? -4.339 15.850 4.436 1.00 96.25 89 LYS A C 1
ATOM 744 O O . LYS A 1 89 ? -5.319 16.556 4.209 1.00 96.25 89 LYS A O 1
ATOM 749 N N . MET A 1 90 ? -3.951 14.891 3.597 1.00 97.31 90 MET A N 1
ATOM 750 C CA . MET A 1 90 ? -4.613 14.519 2.343 1.00 97.31 90 MET A CA 1
ATOM 751 C C . MET A 1 90 ? -5.238 13.108 2.418 1.00 97.31 90 MET A C 1
ATOM 753 O O . MET A 1 90 ? -4.930 12.245 1.590 1.00 97.31 90 MET A O 1
ATOM 757 N N . PRO A 1 91 ? -6.162 12.832 3.362 1.00 96.75 91 PRO A N 1
ATOM 758 C CA . PRO A 1 91 ? -6.653 11.475 3.616 1.00 96.75 91 PRO A CA 1
ATOM 759 C C . PRO A 1 91 ? -7.382 10.847 2.419 1.00 96.75 91 PRO A C 1
ATOM 761 O O . PRO A 1 91 ? -7.361 9.632 2.257 1.00 96.75 91 PRO A O 1
ATOM 764 N N . ASN A 1 92 ? -7.986 11.647 1.533 1.00 96.94 92 ASN A N 1
ATOM 765 C CA . ASN A 1 92 ? -8.627 11.127 0.319 1.00 96.94 92 ASN A CA 1
ATOM 766 C C . ASN A 1 92 ? -7.634 10.440 -0.627 1.00 96.94 92 ASN A C 1
ATOM 768 O O . ASN A 1 92 ? -7.966 9.397 -1.180 1.00 96.94 92 ASN A O 1
ATOM 772 N N . LYS A 1 93 ? -6.422 10.989 -0.785 1.00 97.38 93 LYS A N 1
ATOM 773 C CA . LYS A 1 93 ? -5.378 10.359 -1.604 1.00 97.38 93 LYS A CA 1
ATOM 774 C C . LYS A 1 93 ? -4.831 9.106 -0.924 1.00 97.38 93 LYS A C 1
ATOM 776 O O . LYS A 1 93 ? -4.725 8.062 -1.556 1.00 97.38 93 LYS A O 1
ATOM 781 N N . ALA A 1 94 ? -4.600 9.169 0.390 1.00 97.81 94 ALA A N 1
ATOM 782 C CA . ALA A 1 94 ? -4.180 8.002 1.165 1.00 97.81 94 ALA A CA 1
ATOM 783 C C . ALA A 1 94 ? -5.163 6.825 1.025 1.00 97.81 94 ALA A C 1
ATOM 785 O O . ALA A 1 94 ? -4.742 5.688 0.819 1.00 97.81 94 ALA A O 1
ATOM 786 N N . LEU A 1 95 ? -6.474 7.096 1.079 1.00 97.75 95 LEU A N 1
ATOM 787 C CA . LEU A 1 95 ? -7.515 6.073 0.946 1.00 97.75 95 LEU A CA 1
ATOM 788 C C . LEU A 1 95 ? -7.442 5.304 -0.379 1.00 97.75 95 LEU A C 1
ATOM 790 O O . LEU A 1 95 ? -7.674 4.097 -0.363 1.00 97.75 95 LEU A O 1
ATOM 794 N N . LEU A 1 96 ? -7.084 5.954 -1.493 1.00 96.44 96 LEU A N 1
ATOM 795 C CA . LEU A 1 96 ? -6.946 5.280 -2.791 1.00 96.44 96 LEU A CA 1
ATOM 796 C C . LEU A 1 96 ? -5.882 4.176 -2.734 1.00 96.44 96 LEU A C 1
ATOM 798 O O . LEU A 1 96 ? -6.114 3.063 -3.205 1.00 96.44 96 LEU A O 1
ATOM 802 N N . HIS A 1 97 ? -4.741 4.445 -2.099 1.00 97.44 97 HIS A N 1
ATOM 803 C CA . HIS A 1 97 ? -3.687 3.444 -1.930 1.00 97.44 97 HIS A CA 1
ATOM 804 C C . HIS A 1 97 ? -4.041 2.399 -0.876 1.00 97.44 97 HIS A C 1
ATOM 806 O O . HIS A 1 97 ? -3.821 1.210 -1.096 1.00 97.44 97 HIS A O 1
ATOM 812 N N . LEU A 1 98 ? -4.618 2.820 0.251 1.00 97.62 98 LEU A N 1
ATOM 813 C CA . LEU A 1 98 ? -4.947 1.926 1.361 1.00 97.62 98 LEU A CA 1
ATOM 814 C C . LEU A 1 98 ? -6.027 0.911 0.987 1.00 97.62 98 LEU A C 1
ATOM 816 O O . LEU A 1 98 ? -5.944 -0.243 1.396 1.00 97.62 98 LEU A O 1
ATOM 820 N N . GLN A 1 99 ? -7.002 1.292 0.163 1.00 95.31 99 GLN A N 1
ATOM 821 C CA . GLN A 1 99 ? -8.001 0.353 -0.354 1.00 95.31 99 GLN A CA 1
ATOM 822 C C . GLN A 1 99 ? -7.367 -0.725 -1.239 1.00 95.31 99 GLN A C 1
ATOM 824 O O . GLN A 1 99 ? -7.685 -1.902 -1.082 1.00 95.31 99 GLN A O 1
ATOM 829 N N . GLN A 1 100 ? -6.425 -0.345 -2.107 1.00 94.94 100 GLN A N 1
ATOM 830 C CA . GLN A 1 100 ? -5.678 -1.300 -2.934 1.00 94.94 100 GLN A CA 1
ATOM 831 C C . GLN A 1 100 ? -4.800 -2.217 -2.073 1.00 94.94 100 GLN A C 1
ATOM 833 O O . GLN A 1 100 ? -4.785 -3.428 -2.265 1.00 94.94 100 GLN A O 1
ATOM 838 N N . LEU A 1 101 ? -4.130 -1.665 -1.060 1.00 95.81 101 LEU A N 1
ATOM 839 C CA . LEU A 1 101 ? -3.328 -2.439 -0.111 1.00 95.81 101 LEU A CA 1
ATOM 840 C C . LEU A 1 101 ? -4.154 -3.448 0.690 1.00 95.81 101 LEU A C 1
ATOM 842 O O . LEU A 1 101 ? -3.687 -4.558 0.931 1.00 95.81 101 LEU A O 1
ATOM 846 N N . MET A 1 102 ? -5.370 -3.082 1.096 1.00 94.88 102 MET A N 1
ATOM 847 C CA . MET A 1 102 ? -6.285 -3.996 1.781 1.00 94.88 102 MET A CA 1
ATOM 848 C C . MET A 1 102 ? -6.855 -5.067 0.850 1.00 94.88 102 MET A C 1
ATOM 850 O O . MET A 1 102 ? -7.164 -6.157 1.318 1.00 94.88 102 MET A O 1
ATOM 854 N N . ALA A 1 103 ? -6.992 -4.789 -0.448 1.00 92.56 103 ALA A N 1
ATOM 855 C CA . ALA A 1 103 ? -7.368 -5.807 -1.426 1.00 92.56 103 ALA A CA 1
ATOM 856 C C . ALA A 1 103 ? -6.230 -6.817 -1.654 1.00 92.56 103 ALA A C 1
ATOM 858 O O . ALA A 1 103 ? -6.482 -8.017 -1.696 1.00 92.56 103 ALA A O 1
ATOM 859 N N . LEU A 1 104 ? -4.983 -6.335 -1.738 1.00 90.38 104 LEU A N 1
ATOM 860 C CA . LEU A 1 104 ? -3.791 -7.170 -1.928 1.00 90.38 104 LEU A CA 1
ATOM 861 C C . LEU A 1 104 ? -3.435 -7.990 -0.682 1.00 90.38 104 LEU A C 1
ATOM 863 O O . LEU A 1 104 ? -3.062 -9.153 -0.788 1.00 90.38 104 LEU A O 1
ATOM 867 N N . ASN A 1 105 ? -3.544 -7.390 0.504 1.00 91.12 105 ASN A N 1
ATOM 868 C CA . ASN A 1 105 ? -3.276 -8.057 1.772 1.00 91.12 105 ASN A CA 1
ATOM 869 C C . ASN A 1 105 ? -4.364 -7.711 2.806 1.00 91.12 105 ASN A C 1
ATOM 871 O O . ASN A 1 105 ? -4.169 -6.814 3.640 1.00 91.12 105 ASN A O 1
ATOM 875 N N . PRO A 1 106 ? -5.500 -8.435 2.787 1.00 92.31 106 PRO A N 1
ATOM 876 C CA . PRO A 1 106 ? -6.653 -8.154 3.644 1.00 92.31 106 PRO A CA 1
ATOM 877 C C . PRO A 1 106 ? -6.414 -8.449 5.128 1.00 92.31 106 PRO A C 1
ATOM 879 O O . PRO A 1 106 ? -7.249 -8.086 5.956 1.00 92.31 106 PRO A O 1
ATOM 882 N N . TYR A 1 107 ? -5.293 -9.086 5.475 1.00 94.62 107 TYR A N 1
ATOM 883 C CA . TYR A 1 107 ? -4.950 -9.481 6.843 1.00 94.62 107 TYR A CA 1
ATOM 884 C C . TYR A 1 107 ? -3.882 -8.582 7.481 1.00 94.62 107 TYR A C 1
ATOM 886 O O . TYR A 1 107 ? -3.505 -8.794 8.632 1.00 94.62 107 TYR A O 1
ATOM 894 N N . SER A 1 108 ? -3.406 -7.557 6.767 1.00 94.56 108 SER A N 1
ATOM 895 C CA . SER A 1 108 ? -2.404 -6.627 7.289 1.00 94.56 108 SER A CA 1
ATOM 896 C C . SER A 1 108 ? -3.005 -5.653 8.301 1.00 94.56 108 SER A C 1
ATOM 898 O O . SER A 1 108 ? -3.719 -4.710 7.953 1.00 94.56 108 SER A O 1
ATOM 900 N N . GLU A 1 109 ? -2.649 -5.839 9.570 1.00 95.81 109 GLU A N 1
ATOM 901 C CA . GLU A 1 109 ? -3.004 -4.909 10.644 1.00 95.81 109 GLU A CA 1
ATOM 902 C C . GLU A 1 109 ? -2.377 -3.520 10.460 1.00 95.81 109 GLU A C 1
ATOM 904 O O . GLU A 1 109 ? -2.990 -2.518 10.826 1.00 95.81 109 GLU A O 1
ATOM 909 N N . ILE A 1 110 ? -1.197 -3.442 9.837 1.00 94.00 110 ILE A N 1
ATOM 910 C CA . ILE A 1 110 ? -0.531 -2.172 9.513 1.00 94.00 110 ILE A CA 1
ATOM 911 C C . ILE A 1 110 ? -1.378 -1.379 8.509 1.00 94.00 110 ILE A C 1
ATOM 913 O O . ILE A 1 110 ? -1.680 -0.207 8.742 1.00 94.00 110 ILE A O 1
ATOM 917 N N . ASN A 1 111 ? -1.822 -2.031 7.428 1.00 95.31 111 ASN A N 1
ATOM 918 C CA . ASN A 1 111 ? -2.672 -1.397 6.418 1.00 95.31 111 ASN A CA 1
ATOM 919 C C . ASN A 1 111 ? -4.029 -0.999 7.016 1.00 95.31 111 ASN A C 1
ATOM 921 O O . ASN A 1 111 ? -4.511 0.103 6.754 1.00 95.31 111 ASN A O 1
ATOM 925 N N . LEU A 1 112 ? -4.613 -1.852 7.869 1.00 96.81 112 LEU A N 1
ATOM 926 C CA . LEU A 1 112 ? -5.841 -1.526 8.590 1.00 96.81 112 LEU A CA 1
ATOM 927 C C . LEU A 1 112 ? -5.657 -0.275 9.453 1.00 96.81 112 LEU A C 1
ATOM 929 O O . LEU A 1 112 ? -6.484 0.628 9.386 1.00 96.81 112 LEU A O 1
ATOM 933 N N . LYS A 1 113 ? -4.587 -0.200 10.252 1.00 95.88 113 LYS A N 1
ATOM 934 C CA . LYS A 1 113 ? -4.321 0.941 11.136 1.00 95.88 113 LYS A CA 1
ATOM 935 C C . LYS A 1 113 ? -4.275 2.249 10.348 1.00 95.88 113 LYS A C 1
ATOM 937 O O . LYS A 1 113 ? -4.985 3.182 10.708 1.00 95.88 113 LYS A O 1
ATOM 942 N N . LEU A 1 114 ? -3.526 2.288 9.243 1.00 95.88 114 LEU A N 1
ATOM 943 C CA . LEU A 1 114 ? -3.464 3.455 8.355 1.00 95.88 114 LEU A CA 1
ATOM 944 C C . LEU A 1 114 ? -4.831 3.790 7.736 1.00 95.88 114 LEU A C 1
ATOM 946 O O . LEU A 1 114 ? -5.207 4.959 7.679 1.00 95.88 114 LEU A O 1
ATOM 950 N N . LEU A 1 115 ? -5.605 2.781 7.317 1.00 97.44 115 LEU A N 1
ATOM 951 C CA . LEU A 1 115 ? -6.953 2.973 6.772 1.00 97.44 115 LEU A CA 1
ATOM 952 C C . LEU A 1 115 ? -7.905 3.592 7.804 1.00 97.44 115 LEU A C 1
ATOM 954 O O . LEU A 1 115 ? -8.648 4.518 7.484 1.00 97.44 115 LEU A O 1
ATOM 958 N N . LEU A 1 116 ? -7.872 3.105 9.045 1.00 96.88 116 LEU A N 1
ATOM 959 C CA . LEU A 1 116 ? -8.677 3.652 10.133 1.00 96.88 116 LEU A CA 1
ATOM 960 C C . LEU A 1 116 ? -8.254 5.087 10.473 1.00 96.88 116 LEU A C 1
ATOM 962 O O . LEU A 1 116 ? -9.131 5.927 10.660 1.00 96.88 116 LEU A O 1
ATOM 966 N N . THR A 1 117 ? -6.950 5.392 10.481 1.00 95.69 117 THR A N 1
ATOM 967 C CA . THR A 1 117 ? -6.448 6.771 10.615 1.00 95.69 117 THR A CA 1
ATOM 968 C C . THR A 1 117 ? -7.004 7.669 9.511 1.00 95.69 117 THR A C 1
ATOM 970 O O . THR A 1 117 ? -7.525 8.739 9.802 1.00 95.69 117 THR A O 1
ATOM 973 N N . ALA A 1 118 ? -6.969 7.221 8.252 1.00 97.06 118 ALA A N 1
ATOM 974 C CA . ALA A 1 118 ? -7.462 8.000 7.116 1.00 97.06 118 ALA A CA 1
ATOM 975 C C . ALA A 1 118 ? -8.955 8.346 7.233 1.00 97.06 118 ALA A C 1
ATOM 977 O O . ALA A 1 118 ? -9.364 9.466 6.925 1.00 97.06 118 ALA A O 1
ATOM 978 N N . TYR A 1 119 ? -9.780 7.393 7.679 1.00 96.94 119 TYR A N 1
ATOM 979 C CA . TYR A 1 119 ? -11.204 7.638 7.911 1.00 96.94 119 TYR A CA 1
ATOM 980 C C . TYR A 1 119 ? -11.456 8.524 9.134 1.00 96.94 119 TYR A C 1
ATOM 982 O O . TYR A 1 119 ? -12.325 9.394 9.073 1.00 96.94 119 TYR A O 1
ATOM 990 N N . ALA A 1 120 ? -10.684 8.353 10.209 1.00 95.06 120 ALA A N 1
ATOM 991 C CA . ALA A 1 120 ? -10.776 9.197 11.397 1.00 95.06 120 ALA A CA 1
ATOM 992 C C . ALA A 1 120 ? -10.402 10.660 11.099 1.00 95.06 120 ALA A C 1
ATOM 994 O O . ALA A 1 120 ? -11.152 11.555 11.474 1.00 95.06 120 ALA A O 1
ATOM 995 N N . ASP A 1 121 ? -9.331 10.906 10.335 1.00 93.94 121 ASP A N 1
ATOM 996 C CA . ASP A 1 121 ? -8.917 12.253 9.905 1.00 93.94 121 ASP A CA 1
ATOM 997 C C . ASP A 1 121 ? -9.978 12.944 9.025 1.00 93.94 121 ASP A C 1
ATOM 999 O O . ASP A 1 121 ? -10.025 14.171 8.945 1.00 93.94 121 ASP A O 1
ATOM 1003 N N . LYS A 1 122 ? -10.864 12.171 8.382 1.00 94.19 122 LYS A N 1
ATOM 1004 C CA . LYS A 1 122 ? -12.031 12.685 7.644 1.00 94.19 122 LYS A CA 1
ATOM 1005 C C . LYS A 1 122 ? -13.280 12.892 8.507 1.00 94.19 122 LYS A C 1
ATOM 1007 O O . LYS A 1 122 ? -14.282 13.376 7.985 1.00 94.19 122 LYS A O 1
ATOM 1012 N N . GLY A 1 123 ? -13.264 12.476 9.772 1.00 93.56 123 GLY A N 1
ATOM 1013 C CA . GLY A 1 123 ? -14.448 12.435 10.635 1.00 93.56 123 GLY A CA 1
ATOM 1014 C C . GLY A 1 123 ? -15.452 11.330 10.278 1.00 93.56 123 GLY A C 1
ATOM 1015 O O . GLY A 1 123 ? -16.585 11.346 10.758 1.00 93.56 123 GLY A O 1
ATOM 1016 N N . ASP A 1 124 ? -15.075 10.352 9.444 1.00 95.19 124 ASP A N 1
ATOM 1017 C CA . ASP A 1 124 ? -15.959 9.255 9.032 1.00 95.19 124 ASP A CA 1
ATOM 1018 C C . ASP A 1 124 ? -15.879 8.077 10.015 1.00 95.19 124 ASP A C 1
ATOM 1020 O O . ASP A 1 124 ? -15.337 7.002 9.738 1.00 95.19 124 ASP A O 1
ATOM 1024 N N . HIS A 1 125 ? -16.436 8.282 11.207 1.00 93.44 125 HIS A N 1
ATOM 1025 C CA . HIS A 1 125 ? -16.457 7.265 12.263 1.00 93.44 125 HIS A CA 1
ATOM 1026 C C . HIS A 1 125 ? -17.237 6.004 11.865 1.00 93.44 125 HIS A C 1
ATOM 1028 O O . HIS A 1 125 ? -16.908 4.901 12.308 1.00 93.44 125 HIS A O 1
ATOM 1034 N N . SER A 1 126 ? -18.254 6.144 11.009 1.00 95.31 126 SER A N 1
ATOM 1035 C CA . SER A 1 126 ? -19.014 5.004 10.489 1.00 95.31 126 SER A CA 1
ATOM 1036 C C . SER A 1 126 ? -18.107 4.080 9.676 1.00 95.31 126 SER A C 1
ATOM 1038 O O . SER A 1 126 ? -18.095 2.863 9.897 1.00 95.31 126 SER A O 1
ATOM 1040 N N . ALA A 1 127 ? -17.272 4.649 8.800 1.00 96.00 127 ALA A N 1
ATOM 1041 C CA . ALA A 1 127 ? -16.281 3.884 8.058 1.00 96.00 127 ALA A CA 1
ATOM 1042 C C . ALA A 1 127 ? -15.236 3.234 8.977 1.00 96.00 127 ALA A C 1
ATOM 1044 O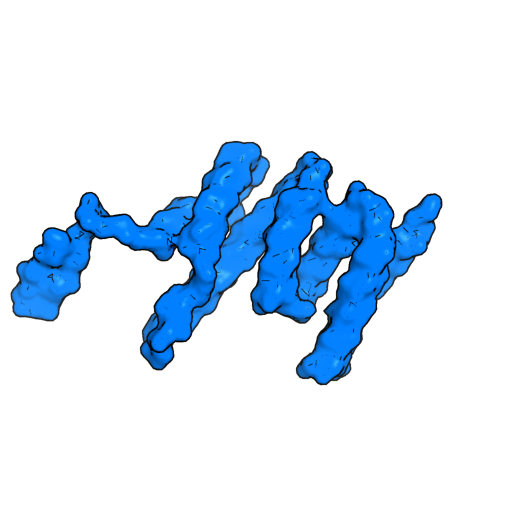 O . ALA A 1 127 ? -14.930 2.058 8.777 1.00 96.00 127 ALA A O 1
ATOM 1045 N N . VAL A 1 128 ? -14.751 3.927 10.017 1.00 97.12 128 VAL A N 1
ATOM 1046 C CA . VAL A 1 128 ? -13.821 3.341 11.008 1.00 97.12 128 VAL A CA 1
ATOM 1047 C C . VAL A 1 128 ? -14.406 2.060 11.621 1.00 97.12 128 VAL A C 1
ATOM 1049 O O . VAL A 1 128 ? -13.772 1.002 11.586 1.00 97.12 128 VAL A O 1
ATOM 1052 N N . ILE A 1 129 ? -15.644 2.118 12.125 1.00 97.19 129 ILE A N 1
ATOM 1053 C CA . ILE A 1 129 ? -16.324 0.963 12.737 1.00 97.19 129 ILE A CA 1
ATOM 1054 C C . ILE A 1 129 ? -16.537 -0.152 11.712 1.00 97.19 129 ILE A C 1
ATOM 1056 O O . ILE A 1 129 ? -16.252 -1.322 11.992 1.00 97.19 129 ILE A O 1
ATOM 1060 N N . LYS A 1 130 ? -17.013 0.200 10.513 1.00 96.94 130 LYS A N 1
ATOM 1061 C CA . LYS A 1 130 ? -17.287 -0.758 9.440 1.00 96.94 130 LYS A CA 1
ATOM 1062 C C . LYS A 1 130 ? -16.031 -1.532 9.043 1.00 96.94 130 LYS A C 1
ATOM 1064 O O . LYS A 1 130 ? -16.086 -2.758 8.957 1.00 96.94 130 LYS A O 1
ATOM 1069 N N . GLN A 1 131 ? -14.913 -0.839 8.827 1.00 96.75 131 GLN A N 1
ATOM 1070 C CA . GLN A 1 131 ? -13.670 -1.463 8.370 1.00 96.75 131 GLN A CA 1
ATOM 1071 C C . GLN A 1 131 ? -13.039 -2.344 9.446 1.00 96.75 131 GLN A C 1
ATOM 1073 O O . GLN A 1 131 ? -12.691 -3.488 9.162 1.00 96.75 131 GLN A O 1
ATOM 1078 N N . TYR A 1 132 ? -12.970 -1.871 10.694 1.00 97.88 132 TYR A N 1
ATOM 1079 C CA . TYR A 1 132 ? -12.465 -2.686 11.802 1.00 97.88 132 TYR A CA 1
ATOM 1080 C C . TYR A 1 132 ? -13.294 -3.964 11.990 1.00 97.88 132 TYR A C 1
ATOM 1082 O O . TYR A 1 132 ? -12.748 -5.060 12.117 1.00 97.88 132 TYR A O 1
ATOM 1090 N N . THR A 1 133 ? -14.624 -3.842 11.960 1.00 97.06 133 THR A N 1
ATOM 1091 C CA . THR A 1 133 ? -15.527 -4.986 12.148 1.00 97.06 133 THR A CA 1
ATOM 1092 C C . THR A 1 133 ? -15.402 -5.992 11.005 1.00 97.06 133 THR A C 1
ATOM 1094 O O . THR A 1 133 ? -15.359 -7.200 11.246 1.00 97.06 133 THR A O 1
ATOM 1097 N N . ALA A 1 134 ? -15.309 -5.510 9.760 1.00 96.75 134 ALA A N 1
ATOM 1098 C CA . ALA A 1 134 ? -15.089 -6.362 8.596 1.00 96.75 134 ALA A CA 1
ATOM 1099 C C . ALA A 1 134 ? -13.748 -7.100 8.690 1.00 96.75 134 ALA A C 1
ATOM 1101 O O . ALA A 1 134 ? -13.720 -8.317 8.516 1.00 96.75 134 ALA A O 1
ATOM 1102 N N . PHE A 1 135 ? -12.671 -6.394 9.045 1.00 97.69 135 PHE A N 1
ATOM 1103 C CA . PHE A 1 135 ? -11.357 -6.992 9.256 1.00 97.69 135 PHE A CA 1
ATOM 1104 C C . PHE A 1 135 ? -11.404 -8.083 10.325 1.00 97.69 135 PHE A C 1
ATOM 1106 O O . PHE A 1 135 ? -11.052 -9.222 10.038 1.00 97.69 135 PHE A O 1
ATOM 1113 N N . ALA A 1 136 ? -11.918 -7.768 11.521 1.00 97.62 136 ALA A N 1
ATOM 1114 C CA . ALA A 1 136 ? -12.008 -8.694 12.650 1.00 97.62 136 ALA A CA 1
ATOM 1115 C C . ALA A 1 136 ? -12.820 -9.956 12.322 1.00 97.62 136 ALA A C 1
ATOM 1117 O O . ALA A 1 136 ? -12.483 -11.058 12.760 1.00 97.62 136 ALA A O 1
ATOM 1118 N N . ARG A 1 137 ? -13.884 -9.810 11.526 1.00 97.00 137 ARG A N 1
ATOM 1119 C CA . ARG A 1 137 ? -14.664 -10.942 11.025 1.00 97.00 137 AR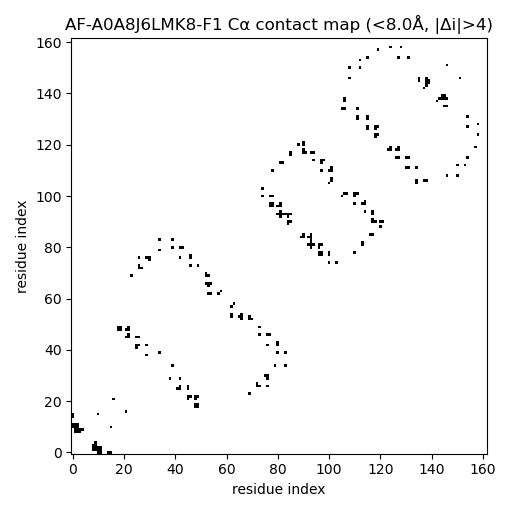G A CA 1
ATOM 1120 C C . ARG A 1 137 ? -13.863 -11.783 10.032 1.00 97.00 137 ARG A C 1
ATOM 1122 O O . ARG A 1 137 ? -13.884 -13.006 10.144 1.00 97.00 137 ARG A O 1
ATOM 1129 N N . ASN A 1 138 ? -13.176 -11.149 9.084 1.00 95.69 138 ASN A N 1
ATOM 1130 C CA . ASN A 1 138 ? -12.443 -11.838 8.024 1.00 95.69 138 ASN A CA 1
ATOM 1131 C C . ASN A 1 138 ? -11.250 -12.627 8.583 1.00 95.69 138 ASN A C 1
ATOM 1133 O O . ASN A 1 138 ? -11.156 -13.822 8.331 1.00 95.69 138 ASN A O 1
ATOM 1137 N N . ILE A 1 139 ? -10.406 -12.017 9.421 1.00 96.69 139 ILE A N 1
ATOM 1138 C CA . ILE A 1 139 ? -9.292 -12.714 10.093 1.00 96.69 139 ILE A CA 1
ATOM 1139 C C . ILE A 1 139 ? -9.773 -13.887 10.957 1.00 96.69 139 ILE A C 1
ATOM 1141 O O . ILE A 1 139 ? -9.158 -14.952 10.952 1.00 96.69 139 ILE A O 1
ATOM 1145 N N . ARG A 1 140 ? -10.903 -13.740 11.658 1.00 97.25 140 ARG A N 1
ATOM 1146 C CA . ARG A 1 140 ? -11.488 -14.850 12.421 1.00 97.25 140 ARG A CA 1
ATOM 1147 C C . ARG A 1 140 ? -11.946 -15.986 11.517 1.00 97.25 140 ARG A C 1
ATOM 1149 O O . ARG A 1 140 ? -11.720 -17.142 11.853 1.00 97.25 140 ARG A O 1
ATOM 1156 N N . LYS A 1 141 ? -12.623 -15.660 10.416 1.00 96.81 141 LYS A N 1
ATOM 1157 C CA . LYS A 1 141 ? -13.182 -16.647 9.488 1.00 96.81 141 LYS A CA 1
ATOM 1158 C C . LYS A 1 141 ? -12.089 -17.409 8.741 1.00 96.81 141 LYS A C 1
ATOM 1160 O O . LYS A 1 141 ? -12.174 -18.625 8.654 1.00 96.81 141 LYS A O 1
ATOM 1165 N N . GLU A 1 142 ? -11.096 -16.696 8.218 1.00 96.25 142 GLU A N 1
ATOM 1166 C CA . GLU A 1 142 ? -10.100 -17.259 7.299 1.00 96.25 142 GLU A CA 1
ATOM 1167 C C . GLU A 1 142 ? -8.863 -17.800 8.030 1.00 96.25 142 GLU A C 1
ATOM 1169 O O . GLU A 1 142 ? -8.273 -18.779 7.589 1.00 96.25 142 GLU A O 1
ATOM 1174 N N . LEU A 1 143 ? -8.479 -17.200 9.165 1.00 95.44 143 LEU A N 1
ATOM 1175 C CA . LEU A 1 143 ? -7.260 -17.571 9.901 1.00 95.44 143 LEU A CA 1
ATOM 1176 C C . LEU A 1 143 ? -7.536 -18.134 11.303 1.00 95.44 143 LEU A C 1
ATOM 1178 O O . LEU A 1 143 ? -6.608 -18.565 11.981 1.00 95.44 143 LEU A O 1
ATOM 1182 N N . GLY A 1 144 ? -8.781 -18.097 11.792 1.00 96.62 144 GLY A N 1
ATOM 1183 C CA . GLY A 1 144 ? -9.104 -18.480 13.174 1.00 96.62 144 GLY A CA 1
ATOM 1184 C C . GLY A 1 144 ? -8.551 -17.517 14.234 1.00 96.62 144 GLY A C 1
ATOM 1185 O O . GLY A 1 144 ? -8.626 -17.800 15.429 1.00 96.62 144 GLY A O 1
ATOM 1186 N N . LEU A 1 145 ? -8.007 -16.372 13.816 1.00 96.19 145 LEU A N 1
ATOM 1187 C CA . LEU A 1 145 ? -7.342 -15.407 14.687 1.00 96.19 145 LEU A CA 1
ATOM 1188 C C . LEU A 1 145 ? -8.286 -14.271 15.112 1.00 96.19 145 LEU A C 1
ATOM 1190 O O . LEU A 1 145 ? -9.422 -14.137 14.658 1.00 96.19 145 LEU A O 1
ATOM 1194 N N . GLN A 1 146 ? -7.816 -13.435 16.028 1.00 96.31 146 GLN A N 1
ATOM 1195 C CA . GLN A 1 146 ? -8.473 -12.193 16.431 1.00 96.31 146 GLN A CA 1
ATOM 1196 C C . GLN A 1 146 ? -7.527 -11.023 16.161 1.00 96.31 146 GLN A C 1
ATOM 1198 O O . GLN A 1 146 ? -6.316 -11.241 16.210 1.00 96.31 146 GLN A O 1
ATOM 1203 N N . PRO A 1 147 ? -8.039 -9.788 15.980 1.00 97.12 147 PRO A N 1
ATOM 1204 C CA . PRO A 1 147 ? -7.173 -8.618 15.941 1.00 97.12 147 PRO A CA 1
ATOM 1205 C C . PRO A 1 147 ? -6.292 -8.543 17.189 1.00 97.12 147 PRO A C 1
ATOM 1207 O O . PRO A 1 147 ? -6.734 -8.888 18.302 1.00 97.12 147 PRO A O 1
ATOM 1210 N N . SER A 1 148 ? -5.065 -8.075 17.006 1.00 97.88 148 SER A N 1
ATOM 1211 C CA . SER A 1 148 ? -4.089 -7.911 18.070 1.00 97.88 148 SER A CA 1
ATOM 1212 C C . SER A 1 148 ? -4.583 -6.953 19.153 1.00 97.88 148 SER A C 1
ATOM 1214 O O . SER A 1 148 ? -5.509 -6.150 18.977 1.00 97.88 148 SER A O 1
ATOM 1216 N N . ALA A 1 149 ? -3.951 -7.035 20.325 1.00 97.31 149 ALA A N 1
ATOM 1217 C CA . ALA A 1 149 ? -4.234 -6.114 21.419 1.00 97.31 149 ALA A CA 1
ATOM 1218 C C . ALA A 1 149 ? -3.945 -4.654 21.029 1.00 97.31 149 ALA A C 1
ATOM 1220 O O . ALA A 1 149 ? -4.667 -3.759 21.469 1.00 97.31 149 ALA A O 1
ATOM 1221 N N . GLU A 1 150 ? -2.930 -4.416 20.192 1.00 96.81 150 GLU A N 1
ATOM 1222 C CA . GLU A 1 150 ? -2.604 -3.083 19.683 1.00 96.81 150 GLU A CA 1
ATOM 1223 C C . GLU A 1 150 ? -3.759 -2.521 18.850 1.00 96.81 150 GLU A C 1
ATOM 1225 O O . GLU A 1 150 ? -4.266 -1.440 19.150 1.00 96.81 150 GLU A O 1
ATOM 1230 N N . ILE A 1 151 ? -4.233 -3.284 17.864 1.00 97.56 151 ILE A N 1
ATOM 1231 C CA . ILE A 1 151 ? -5.308 -2.857 16.965 1.00 97.56 151 ILE A CA 1
ATOM 1232 C C . ILE A 1 151 ? -6.633 -2.659 17.706 1.00 97.56 151 ILE A C 1
ATOM 1234 O O . ILE A 1 151 ? -7.333 -1.672 17.469 1.00 97.56 151 ILE A O 1
ATOM 1238 N N . LYS A 1 152 ? -6.950 -3.525 18.675 1.00 97.75 152 LYS A N 1
ATOM 1239 C CA . LYS A 1 152 ? -8.117 -3.352 19.559 1.00 97.75 152 LYS A CA 1
ATOM 1240 C C . LYS A 1 152 ? -8.063 -2.038 20.337 1.00 97.75 152 LYS A C 1
ATOM 1242 O O . LYS A 1 152 ? -9.057 -1.316 20.396 1.00 97.75 152 LYS A O 1
ATOM 1247 N N . ARG A 1 153 ? -6.909 -1.718 20.936 1.00 97.25 153 ARG A N 1
ATOM 1248 C CA . ARG A 1 153 ? -6.707 -0.464 21.685 1.00 97.25 153 ARG A CA 1
ATOM 1249 C C . ARG A 1 153 ? -6.785 0.748 20.764 1.00 97.25 153 ARG A C 1
ATOM 1251 O O . ARG A 1 153 ? -7.440 1.726 21.111 1.00 97.25 153 ARG A O 1
ATOM 1258 N N . PHE A 1 154 ? -6.163 0.665 19.592 1.00 97.06 154 PHE A N 1
ATOM 1259 C CA . PHE A 1 154 ? -6.184 1.730 18.597 1.00 97.06 154 PHE A CA 1
ATOM 1260 C C . PHE A 1 154 ? -7.617 2.069 18.163 1.00 97.06 154 PHE A C 1
ATOM 1262 O O . PHE A 1 154 ? -8.036 3.221 18.266 1.00 97.06 154 PHE A O 1
ATOM 1269 N N . PHE A 1 155 ? -8.410 1.060 17.793 1.00 97.50 155 PHE A N 1
ATOM 1270 C CA . PHE A 1 155 ? -9.822 1.238 17.450 1.00 97.50 155 PHE A CA 1
ATOM 1271 C C . PHE A 1 155 ? -10.648 1.827 18.606 1.00 97.50 155 PHE A C 1
ATOM 1273 O O . PHE A 1 155 ? -11.457 2.736 18.400 1.00 97.50 155 PHE A O 1
ATOM 1280 N N . ALA A 1 156 ? -10.428 1.348 19.835 1.00 95.56 156 ALA A N 1
ATOM 1281 C CA . ALA A 1 156 ? -11.122 1.866 21.011 1.00 95.56 156 ALA A CA 1
ATOM 1282 C C . ALA A 1 156 ? -10.814 3.352 21.264 1.00 95.56 156 ALA A C 1
ATOM 1284 O O . ALA A 1 156 ? -11.705 4.090 21.676 1.00 95.56 156 ALA A O 1
ATOM 1285 N N . ASN A 1 157 ? -9.585 3.802 20.995 1.00 95.12 157 ASN A N 1
ATOM 1286 C CA . ASN A 1 157 ? -9.207 5.209 21.124 1.00 95.12 157 ASN A CA 1
ATOM 1287 C C . ASN A 1 157 ? -9.905 6.082 20.073 1.00 95.12 157 ASN A C 1
ATOM 1289 O O . ASN A 1 157 ? -10.480 7.108 20.432 1.00 95.12 157 ASN A O 1
ATOM 1293 N N . LEU A 1 158 ? -9.937 5.644 18.809 1.00 93.62 158 LEU A N 1
ATOM 1294 C CA . LEU A 1 158 ? -10.651 6.354 17.737 1.00 93.62 158 LEU A CA 1
ATOM 1295 C C . LEU A 1 158 ? -12.162 6.445 17.992 1.00 93.62 158 LEU A C 1
ATOM 1297 O O . LEU A 1 158 ? -12.801 7.422 17.620 1.00 93.62 158 LEU A O 1
ATOM 1301 N N . SER A 1 159 ? -12.737 5.440 18.655 1.00 84.56 159 SER A N 1
ATOM 1302 C CA . SER A 1 159 ? -14.168 5.409 18.984 1.00 84.56 159 SER A CA 1
ATOM 1303 C C . SER A 1 159 ? -14.549 6.312 20.168 1.00 84.56 159 SER A C 1
ATOM 1305 O O . SER A 1 159 ? -15.732 6.568 20.384 1.00 84.56 159 SER A O 1
ATOM 1307 N N . LYS A 1 160 ? -13.568 6.761 20.965 1.00 80.06 160 LYS A N 1
ATOM 1308 C CA . LYS A 1 160 ? -13.771 7.610 22.153 1.00 80.06 160 LYS A CA 1
ATOM 1309 C C . LYS A 1 160 ? -13.612 9.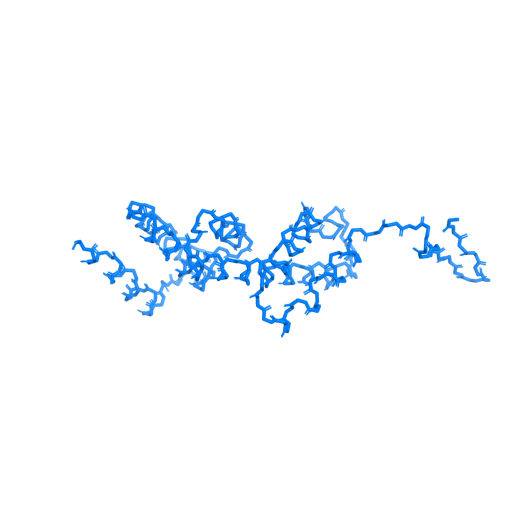103 21.879 1.00 80.06 160 LYS A C 1
ATOM 1311 O O . LYS A 1 160 ? -14.075 9.892 22.695 1.00 80.06 160 LYS A O 1
ATOM 1316 N N . GLN A 1 161 ? -12.949 9.484 20.790 1.00 64.44 161 GLN A N 1
ATOM 1317 C CA . GLN A 1 161 ? -12.829 10.881 20.376 1.00 64.44 161 GLN A CA 1
ATOM 1318 C C . GLN A 1 161 ? -14.201 11.357 19.868 1.00 64.44 161 GLN A C 1
ATOM 1320 O O . GLN A 1 161 ? -14.595 11.045 18.747 1.00 64.44 161 GLN A O 1
ATOM 1325 N N . LYS A 1 162 ? -14.944 12.024 20.755 1.00 52.06 162 LYS A N 1
ATOM 1326 C CA . LYS A 1 162 ? -16.199 12.745 20.513 1.00 52.06 162 LYS A CA 1
ATOM 1327 C C . LYS A 1 162 ? -15.996 14.208 20.866 1.00 52.06 162 LYS A C 1
ATOM 1329 O O . LYS A 1 162 ? -15.318 14.448 21.890 1.00 52.06 162 LYS A O 1
#

InterPro domains:
  IPR005158 Bacterial transcriptional activator domain [PF03704] (27-155)
  IPR005158 Bacterial transcriptional activator domain [SM01043] (18-159)
  IPR011990 Tetratricopeptide-like helical domain superfamily [G3DSA:1.25.40.10] (18-162)
  IPR011990 Tetratricopeptide-like helical domain superfamily [SSF48452] (37-156)
  IPR051677 AfsR/DnrI/RedD regulatory protein [PTHR35807] (3-161)

pLDDT: mean 92.98, std 6.29, range [52.06, 98.0]

Organism: NCBI:txid2699427

Nearest PDB structures (foldseek):
  8hvr-assembly1_J  TM=7.246E-01  e=8.369E-05  Streptomyces coelicolor A3(2)
  2ff4-assembly1_A  TM=6.704E-01  e=1.262E-04  Mycobacterium tuberculosis H37Rv
  8ffv-assembly1_D  TM=6.185E-01  e=2.036E-02  Homo sapiens
  3rkv-assembly1_A  TM=5.923E-01  e=3.969E-02  Caenorhabditis elegans
  7rqf-assembly1_A  TM=4.799E-01  e=5.172E-01  Pseudomonas aeruginosa PAO1

Secondary structure (DSSP, 8-state):
-EEE-SS-EEE-GGG---HHHHHHHHHHHHHSSPP-HHHHHHHHHHHHH--SSTTTT---TTTHHHHHHHHHHHHHHHHHHHHHHHHTT-HHHHHHHHHHHHHH-TT-HHHHHHHHHHHHHTT-HHHHHHHHHHHHHHHHHHHS----HHHHHHHHHHHH--

Foldseek 3Di:
DWDDDPPDIDDDPVPDDDLVVLLCVLQVVLLPDDDDPVNLVSLVVSLVSCPDFDPVVDPDPVSVVVSVVSLVSSLSSLLVSLVVCLVVLNLVRNLVSLVVNCVSPVQDLSSLLSNLSSCLSVVNLVVNVVSQVVSQVVCCVPVVDGDDPVSVVSSVVSVPPD

Sequence (162 aa):
MIIRGSKRYQLHPERVVIDRYQFEDIAHPALEKEMTPALAEQLEAAVLLYRGDYLEDLDYQWVMPVQEKLRSLNMEIRQKLAAYYLDNKMPNKALLHLQQLMALNPYSEINLKLLLTAYADKGDHSAVIKQYTAFARNIRKELGLQPSAEIKRFFANLSKQK